Protein AF-A0A2P2MFF7-F1 (afdb_monomer_lite)

Secondary structure (DSSP, 8-state):
-HHHHHHHHHHHTTSHHHHHHHHHSGGGGGHHHHTT-S-HHHHHHHHHHHHHHTTSSHHHHHHHHHHTHHHHHHHIIIIIIT-S-HHHHHHHHHHHHHHHTSGGGHHHHHHHHH-HHHHHHHHHHTTSS-HHHHHHHHHHHHHHHHHHS--

Structure (mmCIF, N/CA/C/O backbone):
data_AF-A0A2P2MFF7-F1
#
_entry.id   AF-A0A2P2MFF7-F1
#
loop_
_atom_site.group_PDB
_atom_site.id
_atom_site.type_symbol
_atom_site.label_atom_id
_atom_site.label_alt_id
_atom_site.label_comp_id
_atom_site.label_asym_id
_atom_site.label_entity_id
_atom_site.label_seq_id
_atom_site.pdbx_PDB_ins_code
_atom_site.Cartn_x
_atom_site.Cartn_y
_atom_site.Cartn_z
_atom_site.occupancy
_atom_site.B_iso_or_equiv
_atom_site.auth_seq_id
_atom_site.auth_comp_id
_atom_site.auth_asym_id
_atom_site.auth_atom_id
_atom_site.pdbx_PDB_model_num
ATOM 1 N N . MET A 1 1 ? 22.080 -5.038 8.304 1.00 69.25 1 MET A N 1
ATOM 2 C CA . MET A 1 1 ? 22.095 -5.428 6.872 1.00 69.25 1 MET A CA 1
ATOM 3 C C . MET A 1 1 ? 20.790 -5.120 6.146 1.00 69.25 1 MET A C 1
ATOM 5 O O . MET A 1 1 ? 20.869 -4.480 5.110 1.00 69.25 1 MET A O 1
ATOM 9 N N . ALA A 1 2 ? 19.612 -5.484 6.676 1.00 80.06 2 ALA A N 1
ATOM 10 C CA . ALA A 1 2 ? 18.317 -5.210 6.025 1.00 80.06 2 ALA A CA 1
ATOM 11 C C . ALA A 1 2 ? 18.134 -3.745 5.573 1.00 80.06 2 ALA A C 1
ATOM 13 O O . ALA A 1 2 ? 17.811 -3.510 4.416 1.00 80.06 2 ALA A O 1
ATOM 14 N N . LEU A 1 3 ? 18.453 -2.770 6.434 1.00 85.25 3 LEU A N 1
ATOM 15 C CA . LEU A 1 3 ? 18.349 -1.337 6.111 1.00 85.25 3 LEU A CA 1
ATOM 16 C C . LEU A 1 3 ? 19.264 -0.900 4.951 1.00 85.25 3 LEU A C 1
ATOM 18 O O . LEU A 1 3 ? 18.892 -0.047 4.151 1.00 85.25 3 LEU A O 1
ATOM 22 N N . HIS A 1 4 ? 20.448 -1.509 4.814 1.00 88.25 4 HIS A N 1
ATOM 23 C CA . HIS A 1 4 ? 21.341 -1.229 3.685 1.00 88.25 4 HIS A CA 1
ATOM 24 C C . HIS A 1 4 ? 20.765 -1.774 2.376 1.00 88.25 4 HIS A C 1
ATOM 26 O O . HIS A 1 4 ? 20.825 -1.096 1.354 1.00 88.25 4 HIS A O 1
ATOM 32 N N . TYR A 1 5 ? 20.167 -2.970 2.407 1.00 89.50 5 TYR A N 1
ATOM 33 C CA . TYR A 1 5 ? 19.483 -3.537 1.243 1.00 89.50 5 TYR A CA 1
ATOM 34 C C . TYR A 1 5 ? 18.232 -2.751 0.863 1.00 89.50 5 TYR A C 1
ATOM 36 O O . TYR A 1 5 ? 17.999 -2.547 -0.323 1.00 89.50 5 TYR A O 1
ATOM 44 N N . GLY A 1 6 ? 17.476 -2.249 1.840 1.00 90.31 6 GLY A N 1
ATOM 45 C CA . GLY A 1 6 ? 16.349 -1.355 1.592 1.00 90.31 6 GLY A CA 1
ATOM 46 C C . GLY A 1 6 ? 16.771 -0.058 0.905 1.00 90.31 6 GLY A C 1
ATOM 47 O O . GLY A 1 6 ? 16.185 0.320 -0.107 1.00 90.31 6 GLY A O 1
ATOM 48 N N . ALA A 1 7 ? 17.841 0.582 1.386 1.00 91.50 7 ALA A N 1
ATOM 49 C CA . ALA A 1 7 ? 18.396 1.776 0.751 1.00 91.50 7 ALA A CA 1
ATOM 50 C C . ALA A 1 7 ? 18.886 1.503 -0.683 1.00 91.50 7 ALA A C 1
ATOM 52 O O . ALA A 1 7 ? 18.534 2.244 -1.597 1.00 91.50 7 ALA A O 1
ATOM 53 N N . MET A 1 8 ? 19.636 0.416 -0.899 1.00 94.25 8 MET A N 1
ATOM 54 C CA . MET A 1 8 ? 20.087 0.018 -2.238 1.00 94.25 8 MET A CA 1
ATOM 55 C C . MET A 1 8 ? 18.907 -0.268 -3.173 1.00 94.25 8 MET A C 1
ATOM 57 O O . MET A 1 8 ? 18.884 0.220 -4.300 1.00 94.25 8 MET A O 1
ATOM 61 N N . LEU A 1 9 ? 17.896 -1.001 -2.700 1.00 93.44 9 LEU A N 1
ATOM 62 C CA . LEU A 1 9 ? 16.700 -1.296 -3.482 1.00 93.44 9 LEU A CA 1
ATOM 63 C C . LEU A 1 9 ? 15.952 -0.013 -3.858 1.00 93.44 9 LEU A C 1
ATOM 65 O O . LEU A 1 9 ? 15.559 0.123 -5.014 1.00 93.44 9 LEU A O 1
ATOM 69 N N . ARG A 1 10 ? 15.801 0.938 -2.926 1.00 95.19 10 ARG A N 1
ATOM 70 C CA . ARG A 1 10 ? 15.180 2.243 -3.203 1.00 95.19 10 ARG A CA 1
ATOM 71 C C . ARG A 1 10 ? 15.922 3.035 -4.275 1.00 95.19 10 ARG A C 1
ATOM 73 O O . ARG A 1 10 ? 15.274 3.650 -5.115 1.00 95.19 10 ARG A O 1
ATOM 80 N N . GLU A 1 11 ? 17.252 2.967 -4.320 1.00 94.94 11 GLU A N 1
ATOM 81 C CA . GLU A 1 11 ? 18.017 3.549 -5.430 1.00 94.94 11 GLU A CA 1
ATOM 82 C C . GLU A 1 11 ? 17.766 2.810 -6.751 1.00 94.94 11 GLU A C 1
ATOM 84 O O . GLU A 1 11 ? 17.533 3.446 -7.778 1.00 94.94 11 GLU A O 1
ATOM 89 N N . CYS A 1 12 ? 17.716 1.475 -6.744 1.00 95.25 12 CYS A N 1
ATOM 90 C CA . CYS A 1 12 ? 17.474 0.698 -7.959 1.00 95.25 12 CYS A CA 1
ATOM 91 C C . CYS A 1 12 ? 16.071 0.927 -8.551 1.00 95.25 12 CYS A C 1
ATOM 93 O O . CYS A 1 12 ? 15.940 1.103 -9.763 1.00 95.25 12 CYS A O 1
ATOM 95 N N . ILE A 1 13 ? 15.020 0.981 -7.724 1.00 95.94 13 ILE A N 1
ATOM 96 C CA . ILE A 1 13 ? 13.632 1.195 -8.185 1.00 95.94 13 ILE A CA 1
ATOM 97 C C . ILE A 1 13 ? 13.393 2.617 -8.715 1.00 95.94 13 ILE A C 1
ATOM 99 O O . ILE A 1 13 ? 12.329 2.898 -9.270 1.00 95.94 13 ILE A O 1
ATOM 103 N N . ARG A 1 14 ? 14.375 3.527 -8.615 1.00 95.31 14 ARG A N 1
ATOM 104 C CA . ARG A 1 14 ? 14.339 4.796 -9.359 1.00 95.31 14 ARG A CA 1
ATOM 105 C C . ARG A 1 14 ? 14.303 4.562 -10.865 1.00 95.31 14 ARG A C 1
ATOM 107 O O . ARG A 1 14 ? 13.718 5.369 -11.581 1.00 95.31 14 ARG A O 1
ATOM 114 N N . HIS A 1 15 ? 14.847 3.441 -11.333 1.00 97.00 15 HIS A N 1
ATOM 115 C CA . HIS A 1 15 ? 14.742 3.003 -12.717 1.00 97.00 15 HIS A CA 1
ATOM 116 C C . HIS A 1 15 ? 13.443 2.221 -12.935 1.00 97.00 15 HIS A C 1
ATOM 118 O O . HIS A 1 15 ? 13.178 1.222 -12.264 1.00 97.00 15 HIS A O 1
ATOM 124 N N . GLN A 1 16 ? 12.640 2.658 -13.908 1.00 95.50 16 GLN A N 1
ATOM 125 C CA . GLN A 1 16 ? 11.327 2.071 -14.190 1.00 95.50 16 GLN A CA 1
ATOM 126 C C . GLN A 1 16 ? 11.401 0.571 -14.516 1.00 95.50 16 GLN A C 1
ATOM 128 O O . GLN A 1 16 ? 10.532 -0.183 -14.089 1.00 95.50 16 GLN A O 1
ATOM 133 N N . SER A 1 17 ? 12.441 0.123 -15.226 1.00 96.50 17 SER A N 1
ATOM 134 C CA . SER A 1 17 ? 12.646 -1.292 -15.565 1.00 96.50 17 SER A CA 1
ATOM 135 C C . SER A 1 17 ? 12.781 -2.175 -14.323 1.00 96.50 17 SER A C 1
ATOM 137 O O . SER A 1 17 ? 12.154 -3.230 -14.244 1.00 96.50 17 SER A O 1
ATOM 139 N N . VAL A 1 18 ? 13.540 -1.720 -13.323 1.00 96.25 18 VAL A N 1
ATOM 140 C CA . VAL A 1 18 ? 13.719 -2.447 -12.061 1.00 96.25 18 VAL A CA 1
ATOM 141 C C . VAL A 1 18 ? 12.442 -2.407 -11.231 1.00 96.25 18 VAL A C 1
ATOM 143 O O . VAL A 1 18 ? 12.015 -3.438 -10.719 1.00 96.25 18 VAL A O 1
ATOM 146 N N . ALA A 1 19 ? 11.793 -1.243 -11.127 1.00 96.69 19 ALA A N 1
ATOM 147 C CA . ALA A 1 19 ? 10.522 -1.133 -10.415 1.00 96.69 19 ALA A CA 1
ATOM 148 C C . ALA A 1 19 ? 9.455 -2.065 -11.009 1.00 96.69 19 ALA A C 1
ATOM 150 O O . ALA A 1 19 ? 8.775 -2.764 -10.262 1.00 96.69 19 ALA A O 1
ATOM 151 N N . ARG A 1 20 ? 9.357 -2.130 -12.344 1.00 96.50 20 ARG A N 1
ATOM 152 C CA . ARG A 1 20 ? 8.457 -3.047 -13.054 1.00 96.50 20 ARG A CA 1
ATOM 153 C C . ARG A 1 20 ? 8.767 -4.504 -12.721 1.00 96.50 20 ARG A C 1
ATOM 155 O O . ARG A 1 20 ? 7.857 -5.233 -12.346 1.00 96.50 20 ARG A O 1
ATOM 162 N N . TYR A 1 21 ? 10.041 -4.893 -12.778 1.00 96.75 21 TYR A N 1
ATOM 163 C CA . TYR A 1 21 ? 10.472 -6.247 -12.426 1.00 96.75 21 TYR A CA 1
ATOM 164 C C . TYR A 1 21 ? 10.067 -6.629 -10.995 1.00 96.75 21 TYR A C 1
ATOM 166 O O . TYR A 1 21 ? 9.547 -7.716 -10.764 1.00 96.75 21 TYR A O 1
ATOM 174 N N . VAL A 1 22 ? 10.257 -5.723 -10.029 1.00 95.94 22 VAL A N 1
ATOM 175 C CA . VAL A 1 22 ? 9.876 -5.971 -8.630 1.00 95.94 22 VAL A CA 1
ATOM 176 C C . VAL A 1 22 ? 8.357 -6.078 -8.476 1.00 95.94 22 VAL A C 1
ATOM 178 O O . V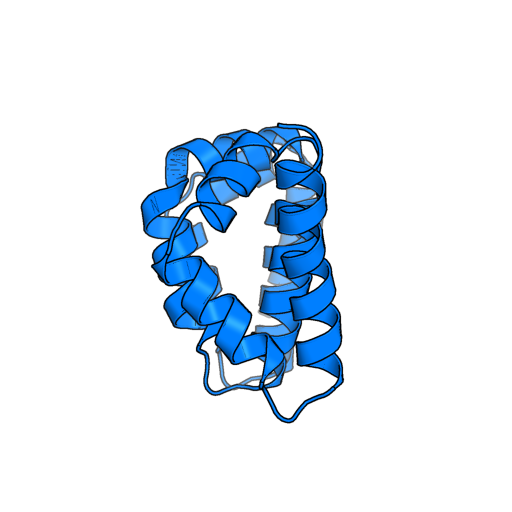AL A 1 22 ? 7.893 -7.013 -7.823 1.00 95.94 22 VAL A O 1
ATOM 181 N N . LEU A 1 23 ? 7.588 -5.170 -9.088 1.00 95.75 23 LEU A N 1
ATOM 182 C CA . LEU A 1 23 ? 6.119 -5.177 -9.041 1.00 95.75 23 LEU A CA 1
ATOM 183 C C . LEU A 1 23 ? 5.528 -6.464 -9.628 1.00 95.75 23 LEU A C 1
ATOM 185 O O . LEU A 1 23 ? 4.602 -7.029 -9.056 1.00 95.75 23 LEU A O 1
ATOM 189 N N . GLU A 1 24 ? 6.068 -6.942 -10.748 1.00 93.75 24 GLU A N 1
ATOM 190 C CA . GLU A 1 24 ? 5.594 -8.153 -11.429 1.00 93.75 24 GLU A CA 1
ATOM 191 C C . GLU A 1 24 ? 6.097 -9.454 -10.770 1.00 93.75 24 GLU A C 1
ATOM 193 O O . GLU A 1 24 ? 5.619 -10.537 -11.106 1.00 93.75 24 GLU A O 1
ATOM 198 N N . SER A 1 25 ? 7.028 -9.369 -9.813 1.00 94.75 25 SER A N 1
ATOM 199 C CA . SER A 1 25 ? 7.569 -10.534 -9.110 1.00 94.75 25 SER A CA 1
ATOM 200 C C . SER A 1 25 ? 6.653 -11.045 -7.992 1.00 94.75 25 SER A C 1
ATOM 202 O O . SER A 1 25 ? 5.950 -10.286 -7.321 1.00 94.75 25 SER A O 1
ATOM 204 N N . GLU A 1 26 ? 6.762 -12.336 -7.671 1.00 91.50 26 GLU A N 1
ATOM 205 C CA . GLU A 1 26 ? 6.088 -12.926 -6.503 1.00 91.50 26 GLU A CA 1
ATOM 206 C C . GLU A 1 26 ? 6.545 -12.306 -5.171 1.00 91.50 26 GLU A C 1
ATOM 208 O O . GLU A 1 26 ? 5.843 -12.379 -4.159 1.00 91.50 26 GLU A O 1
ATOM 213 N N . HIS A 1 27 ? 7.718 -11.663 -5.155 1.00 91.62 27 HIS A N 1
ATOM 214 C CA . HIS A 1 27 ? 8.258 -11.003 -3.970 1.00 91.62 27 HIS A CA 1
ATOM 215 C C . HIS A 1 27 ? 7.451 -9.772 -3.554 1.00 91.62 27 HIS A C 1
ATOM 217 O O . HIS A 1 27 ? 7.525 -9.389 -2.387 1.00 91.62 27 HIS A O 1
ATOM 223 N N . MET A 1 28 ? 6.630 -9.206 -4.446 1.00 94.44 28 MET A N 1
ATOM 224 C CA . MET A 1 28 ? 5.750 -8.086 -4.113 1.00 94.44 28 MET A CA 1
ATOM 225 C C . MET A 1 28 ? 4.808 -8.424 -2.944 1.00 94.44 28 MET A C 1
ATOM 227 O O . MET A 1 28 ? 4.592 -7.595 -2.062 1.00 94.44 28 MET A O 1
ATOM 231 N N . LYS A 1 29 ? 4.323 -9.672 -2.857 1.00 95.19 29 LYS A N 1
ATOM 232 C CA . LYS A 1 29 ? 3.451 -10.123 -1.757 1.00 95.19 29 LYS A CA 1
ATOM 233 C C . LYS A 1 29 ? 4.149 -10.123 -0.396 1.00 95.19 29 LYS A C 1
ATOM 235 O O . LYS A 1 29 ? 3.504 -9.888 0.621 1.00 95.19 29 LYS A O 1
ATOM 240 N N . LYS A 1 30 ? 5.469 -10.330 -0.369 1.00 95.31 30 LYS A N 1
ATOM 241 C CA . LYS A 1 30 ? 6.241 -10.383 0.881 1.00 95.31 30 LYS A CA 1
ATOM 242 C C . LYS A 1 30 ? 6.291 -9.031 1.593 1.00 95.31 30 LYS A C 1
ATOM 244 O O . LYS A 1 30 ? 6.472 -9.002 2.806 1.00 95.31 30 LYS A O 1
ATOM 249 N N . PHE A 1 31 ? 6.081 -7.915 0.885 1.00 95.69 31 PHE A N 1
ATOM 250 C CA . PHE A 1 31 ? 6.023 -6.595 1.521 1.00 95.69 31 PHE A CA 1
ATOM 251 C C . PHE A 1 31 ? 4.913 -6.496 2.570 1.00 95.69 31 PHE A C 1
ATOM 253 O O . PHE A 1 31 ? 5.131 -5.868 3.603 1.00 95.69 31 PHE A O 1
ATOM 260 N N . PHE A 1 32 ? 3.765 -7.150 2.362 1.00 96.00 32 PHE A N 1
ATOM 261 C CA . PHE A 1 32 ? 2.681 -7.152 3.349 1.00 96.00 32 PHE A CA 1
ATOM 262 C C . PHE A 1 32 ? 3.091 -7.793 4.679 1.00 96.00 32 PHE A C 1
ATOM 264 O O . PHE A 1 32 ? 2.603 -7.385 5.734 1.00 96.00 32 PHE A O 1
ATOM 271 N N . ASP A 1 33 ? 4.010 -8.756 4.628 1.00 94.56 33 ASP A N 1
ATOM 272 C CA . ASP A 1 33 ? 4.544 -9.422 5.811 1.00 94.56 33 ASP A CA 1
ATOM 273 C C . ASP A 1 33 ? 5.699 -8.596 6.405 1.00 94.56 33 ASP A C 1
ATOM 275 O O . ASP A 1 33 ? 5.750 -8.372 7.614 1.00 94.56 33 ASP A O 1
ATOM 279 N N . TYR A 1 34 ? 6.586 -8.049 5.562 1.00 94.38 34 TYR A N 1
ATOM 280 C CA . TYR A 1 34 ? 7.725 -7.230 5.997 1.00 94.38 34 TYR A CA 1
ATOM 281 C C . TYR A 1 34 ? 7.311 -5.953 6.736 1.00 94.38 34 TYR A C 1
ATOM 283 O O . TYR A 1 34 ? 7.937 -5.590 7.730 1.00 94.38 34 TYR A O 1
ATOM 291 N N . ILE A 1 35 ? 6.235 -5.298 6.293 1.00 94.75 35 ILE A N 1
ATOM 292 C CA . ILE A 1 35 ? 5.685 -4.084 6.923 1.00 94.75 35 ILE A CA 1
ATOM 293 C C . ILE A 1 35 ? 5.134 -4.365 8.331 1.00 94.75 35 ILE A C 1
ATOM 295 O O . ILE A 1 35 ? 4.955 -3.446 9.127 1.00 94.75 35 ILE A O 1
ATOM 299 N N . GLN A 1 36 ? 4.863 -5.628 8.657 1.00 91.19 36 GLN A N 1
ATOM 300 C CA . GLN A 1 36 ? 4.274 -6.034 9.933 1.00 91.19 36 GLN A CA 1
ATOM 301 C C . GLN A 1 36 ? 5.268 -6.741 10.859 1.00 91.19 36 GLN A C 1
ATOM 303 O O . GLN A 1 36 ? 4.880 -7.235 11.918 1.00 91.19 36 GLN A O 1
ATOM 308 N N . ILE A 1 37 ? 6.554 -6.769 10.496 1.00 92.94 37 ILE A N 1
ATOM 309 C CA . ILE A 1 37 ? 7.608 -7.312 11.354 1.00 92.94 37 ILE A CA 1
ATOM 310 C C . ILE A 1 37 ? 7.668 -6.509 12.672 1.00 92.94 37 ILE A C 1
ATOM 312 O O . ILE A 1 37 ? 7.586 -5.281 12.642 1.00 92.94 37 ILE A O 1
ATOM 316 N N . PRO A 1 38 ? 7.862 -7.160 13.840 1.00 89.75 38 PRO A N 1
ATOM 317 C CA . PRO A 1 38 ? 7.903 -6.468 15.136 1.00 89.75 38 PRO A CA 1
ATOM 318 C C . PRO A 1 38 ? 9.013 -5.415 15.267 1.00 89.75 38 PRO A C 1
ATOM 320 O O . PRO A 1 38 ? 8.904 -4.482 16.059 1.00 89.75 38 PRO A O 1
ATOM 323 N N . ASN A 1 39 ? 10.099 -5.568 14.506 1.00 93.00 39 ASN A N 1
ATOM 324 C CA . ASN A 1 39 ? 11.180 -4.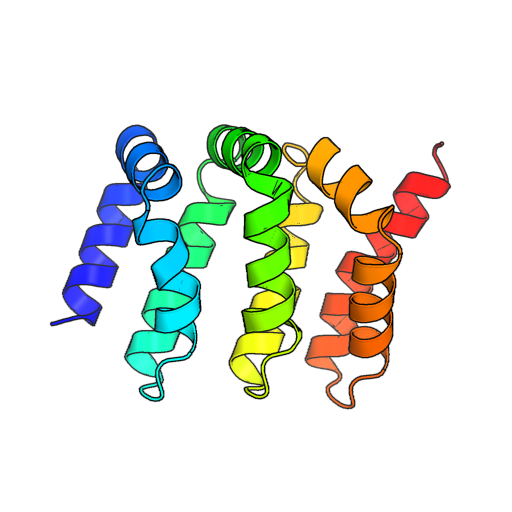595 14.448 1.00 93.00 39 ASN A CA 1
ATOM 325 C C . ASN A 1 39 ? 10.736 -3.352 13.661 1.00 93.00 39 ASN A C 1
ATOM 327 O O . ASN A 1 39 ? 10.596 -3.398 12.437 1.00 93.00 39 ASN A O 1
ATOM 331 N N . PHE A 1 40 ? 10.562 -2.245 14.384 1.00 90.38 40 PHE A N 1
ATOM 332 C CA . PHE A 1 40 ? 10.071 -0.984 13.838 1.00 90.38 40 PHE A CA 1
ATOM 333 C C . PHE A 1 40 ? 10.931 -0.440 12.692 1.00 90.38 40 PHE A C 1
ATOM 335 O O . PHE A 1 40 ? 10.374 -0.057 11.668 1.00 90.38 40 PHE A O 1
ATOM 342 N N . ASP A 1 41 ? 12.259 -0.435 12.827 1.00 92.38 41 ASP A N 1
ATOM 343 C CA . ASP A 1 41 ? 13.146 0.144 11.811 1.00 92.38 41 ASP A CA 1
ATOM 344 C C . ASP A 1 41 ? 13.043 -0.620 10.488 1.00 92.38 41 ASP A C 1
ATOM 346 O O . ASP A 1 41 ? 12.946 -0.022 9.417 1.00 92.38 41 ASP A O 1
ATOM 350 N N . ILE A 1 42 ? 13.001 -1.955 10.559 1.00 93.50 42 ILE A N 1
ATOM 351 C CA . ILE A 1 42 ? 12.860 -2.818 9.379 1.00 93.50 42 ILE A CA 1
ATOM 352 C C . ILE A 1 42 ? 11.471 -2.655 8.752 1.00 93.50 42 ILE A C 1
ATOM 354 O O . ILE A 1 42 ? 11.362 -2.511 7.535 1.00 93.50 42 ILE A O 1
ATOM 358 N N . ALA A 1 43 ? 10.414 -2.651 9.566 1.00 93.44 43 ALA A N 1
ATOM 359 C CA . ALA A 1 43 ? 9.045 -2.480 9.092 1.00 93.44 43 ALA A CA 1
ATOM 360 C C . ALA A 1 43 ? 8.828 -1.107 8.434 1.00 93.44 43 ALA A C 1
ATOM 362 O O . ALA A 1 43 ? 8.218 -1.018 7.366 1.00 93.44 43 ALA A O 1
ATOM 363 N N . ALA A 1 44 ? 9.364 -0.040 9.033 1.00 93.06 44 ALA A N 1
ATOM 364 C CA . ALA A 1 44 ? 9.294 1.315 8.498 1.00 93.06 44 ALA A CA 1
ATOM 365 C C . ALA A 1 44 ? 10.071 1.449 7.178 1.00 93.06 44 ALA A C 1
ATOM 367 O O . ALA A 1 44 ? 9.573 2.063 6.234 1.00 93.06 44 ALA A O 1
ATOM 368 N N . ASP A 1 45 ? 11.252 0.835 7.081 1.00 95.12 45 ASP A N 1
ATOM 369 C CA . ASP A 1 45 ? 12.057 0.810 5.858 1.00 95.12 45 ASP A CA 1
ATOM 370 C C . ASP A 1 45 ? 11.373 0.023 4.721 1.00 95.12 45 ASP A C 1
ATOM 372 O O . ASP A 1 45 ? 11.308 0.483 3.572 1.00 95.12 45 ASP A O 1
ATOM 376 N N . ALA A 1 46 ? 10.764 -1.121 5.049 1.00 95.94 46 ALA A N 1
ATOM 377 C CA . ALA A 1 46 ? 9.949 -1.893 4.116 1.00 95.94 46 ALA A CA 1
ATOM 378 C C . ALA A 1 46 ? 8.724 -1.095 3.644 1.00 95.94 46 ALA A C 1
ATOM 380 O O . ALA A 1 46 ? 8.446 -1.054 2.445 1.00 95.94 46 ALA A O 1
ATOM 381 N N . ALA A 1 47 ? 8.032 -0.405 4.557 1.00 95.50 47 ALA A N 1
ATOM 382 C CA . ALA A 1 47 ? 6.884 0.439 4.233 1.00 95.50 47 ALA A CA 1
ATOM 383 C C . ALA A 1 47 ? 7.269 1.625 3.338 1.00 95.50 47 ALA A C 1
ATOM 385 O O . ALA A 1 47 ? 6.536 1.948 2.402 1.00 95.50 47 ALA A O 1
ATOM 386 N N . ALA A 1 48 ? 8.426 2.248 3.578 1.00 95.94 48 ALA A N 1
ATOM 387 C CA . ALA A 1 48 ? 8.945 3.323 2.735 1.00 95.94 48 ALA A CA 1
ATOM 388 C C . ALA A 1 48 ? 9.232 2.829 1.309 1.00 95.94 48 ALA A C 1
ATOM 390 O O . ALA A 1 48 ? 8.818 3.460 0.337 1.00 95.94 48 ALA A O 1
ATOM 391 N N . THR A 1 49 ? 9.869 1.664 1.185 1.00 96.62 49 THR A N 1
ATOM 392 C CA . THR A 1 49 ? 10.160 1.035 -0.112 1.00 96.62 49 THR A CA 1
ATOM 393 C C . THR A 1 49 ? 8.880 0.637 -0.849 1.00 96.62 49 THR A C 1
ATOM 395 O O . THR A 1 49 ? 8.738 0.904 -2.041 1.00 96.62 49 THR A O 1
ATOM 398 N N . PHE A 1 50 ? 7.914 0.054 -0.135 1.00 97.25 50 PHE A N 1
ATOM 399 C CA . PHE A 1 50 ? 6.607 -0.312 -0.679 1.00 97.25 50 PHE A CA 1
ATOM 400 C C . PHE A 1 50 ? 5.834 0.912 -1.180 1.00 97.25 50 PHE A C 1
ATOM 402 O O . PHE A 1 50 ? 5.301 0.905 -2.289 1.00 97.25 50 PHE A O 1
ATOM 409 N N . LYS A 1 51 ? 5.829 1.997 -0.395 1.00 96.69 51 LYS A N 1
ATOM 410 C CA . LYS A 1 51 ? 5.245 3.276 -0.802 1.00 96.69 51 LYS A CA 1
ATOM 411 C C . LYS A 1 51 ? 5.891 3.796 -2.083 1.00 96.69 51 LYS A C 1
ATOM 413 O O . LYS A 1 51 ? 5.183 4.199 -3.001 1.00 96.69 51 LYS A O 1
ATOM 418 N N . GLU A 1 52 ? 7.217 3.809 -2.147 1.00 96.56 52 GLU A N 1
ATOM 419 C CA . GLU A 1 52 ? 7.948 4.325 -3.302 1.00 96.56 52 GLU A CA 1
ATOM 420 C C . GLU A 1 52 ? 7.664 3.515 -4.576 1.00 96.56 52 GLU A C 1
ATOM 422 O O . GLU A 1 52 ? 7.364 4.101 -5.619 1.00 96.56 52 GLU A O 1
ATOM 427 N N . LEU A 1 53 ? 7.646 2.181 -4.474 1.00 96.81 53 LEU A N 1
ATOM 428 C CA . LEU A 1 53 ? 7.254 1.283 -5.566 1.00 96.81 53 LEU A CA 1
ATOM 429 C C . LEU A 1 53 ? 5.860 1.607 -6.115 1.00 96.81 53 LEU A C 1
ATOM 431 O O . LEU A 1 53 ? 5.666 1.608 -7.328 1.00 96.81 53 LEU A O 1
ATOM 435 N N . LEU A 1 54 ? 4.909 1.915 -5.230 1.00 97.06 54 LEU A N 1
ATOM 436 C CA . LEU A 1 54 ?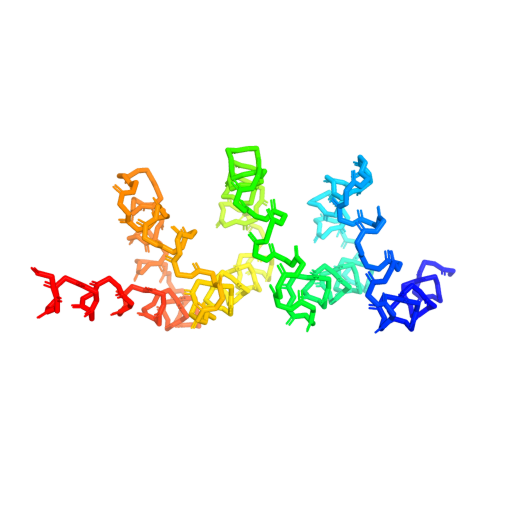 3.507 2.169 -5.572 1.00 97.06 54 LEU A CA 1
ATOM 437 C C . LEU A 1 54 ? 3.191 3.626 -5.935 1.00 97.06 54 LEU A C 1
ATOM 439 O O . LEU A 1 54 ? 2.043 3.936 -6.236 1.00 97.06 54 LEU A O 1
ATOM 443 N N . THR A 1 55 ? 4.161 4.541 -5.905 1.00 95.81 55 THR A N 1
ATOM 444 C CA . THR A 1 55 ? 3.879 5.971 -6.150 1.00 95.81 55 THR A CA 1
ATOM 445 C C . THR A 1 55 ? 4.839 6.646 -7.125 1.00 95.81 55 THR A C 1
ATOM 447 O O . THR A 1 55 ? 4.482 7.670 -7.708 1.00 95.81 55 THR A O 1
ATOM 450 N N . ARG A 1 56 ? 6.030 6.084 -7.368 1.00 95.44 56 ARG A N 1
ATOM 451 C CA . ARG A 1 56 ? 7.046 6.707 -8.230 1.00 95.44 56 ARG A CA 1
ATOM 452 C C . ARG A 1 56 ? 6.694 6.632 -9.721 1.00 95.44 56 ARG A C 1
ATOM 454 O O . ARG A 1 56 ? 6.586 7.662 -10.383 1.00 95.44 56 ARG A O 1
ATOM 461 N N . HIS A 1 57 ? 6.505 5.426 -10.257 1.00 97.31 57 HIS A N 1
ATOM 462 C CA . HIS A 1 57 ? 6.308 5.192 -11.698 1.00 97.31 57 HIS A CA 1
ATOM 463 C C . HIS A 1 57 ? 4.828 5.021 -12.039 1.00 97.31 57 HIS A C 1
ATOM 465 O O . HIS A 1 57 ? 4.360 3.915 -12.300 1.00 97.31 57 HIS A O 1
ATOM 471 N N . LYS A 1 58 ? 4.087 6.133 -12.028 1.00 95.38 58 LYS A N 1
ATOM 472 C CA . LYS A 1 58 ? 2.612 6.173 -12.067 1.00 95.38 58 LYS A CA 1
ATOM 473 C C . LYS A 1 58 ? 1.963 5.267 -13.116 1.00 95.38 58 LYS A C 1
ATOM 475 O O . LYS A 1 58 ? 1.087 4.484 -12.776 1.00 95.38 58 LYS A O 1
ATOM 480 N N . ALA A 1 59 ? 2.420 5.322 -14.369 1.00 94.94 59 ALA A N 1
ATOM 481 C CA . ALA A 1 59 ? 1.862 4.500 -15.446 1.00 94.94 59 ALA A CA 1
ATOM 482 C C . ALA A 1 59 ? 2.092 2.993 -15.224 1.00 94.94 59 ALA A C 1
ATOM 484 O O . ALA A 1 59 ? 1.194 2.188 -15.449 1.00 94.94 59 ALA A O 1
ATOM 485 N N . THR A 1 60 ? 3.276 2.614 -14.729 1.00 96.56 60 THR A N 1
ATOM 486 C CA . THR A 1 60 ? 3.610 1.208 -14.429 1.00 96.56 60 THR A CA 1
ATOM 487 C C . THR A 1 60 ? 2.799 0.694 -13.244 1.00 96.56 60 THR A C 1
ATOM 489 O O . THR A 1 60 ? 2.300 -0.427 -13.270 1.00 96.56 60 THR A O 1
ATOM 492 N N . VAL A 1 61 ? 2.618 1.529 -12.218 1.00 97.00 61 VAL A N 1
ATOM 493 C CA . VAL A 1 61 ? 1.782 1.191 -11.062 1.00 97.00 61 VAL A CA 1
ATOM 494 C C . VAL A 1 61 ? 0.317 1.049 -11.470 1.00 97.00 61 VAL A C 1
ATOM 496 O O . VAL A 1 61 ? -0.325 0.089 -11.056 1.00 97.00 61 VAL A O 1
ATOM 499 N N . ALA A 1 62 ? -0.207 1.952 -12.300 1.00 96.56 62 ALA A N 1
ATOM 500 C CA . ALA A 1 62 ? -1.585 1.887 -12.779 1.00 96.56 62 ALA A CA 1
ATOM 501 C C . ALA A 1 62 ? -1.865 0.594 -13.560 1.00 96.56 62 ALA A C 1
ATOM 503 O O . ALA A 1 62 ? -2.880 -0.066 -13.320 1.00 96.56 62 ALA A O 1
ATOM 504 N N . GLU A 1 63 ? -0.944 0.198 -14.447 1.00 96.69 63 GLU A N 1
ATOM 505 C CA . GLU A 1 63 ? -0.997 -1.078 -15.173 1.00 96.69 63 GLU A CA 1
ATOM 506 C C . GLU A 1 63 ? -0.988 -2.263 -14.194 1.00 96.69 63 GLU A C 1
ATOM 508 O O . GLU A 1 63 ? -1.868 -3.128 -14.244 1.00 96.69 63 GLU A O 1
ATOM 513 N N . PHE A 1 64 ? -0.041 -2.263 -13.250 1.00 97.50 64 PHE A N 1
ATOM 514 C CA . PHE A 1 64 ? 0.089 -3.302 -12.232 1.00 97.50 64 PHE A CA 1
ATOM 515 C C . PHE A 1 64 ? -1.184 -3.445 -11.388 1.00 97.50 64 PH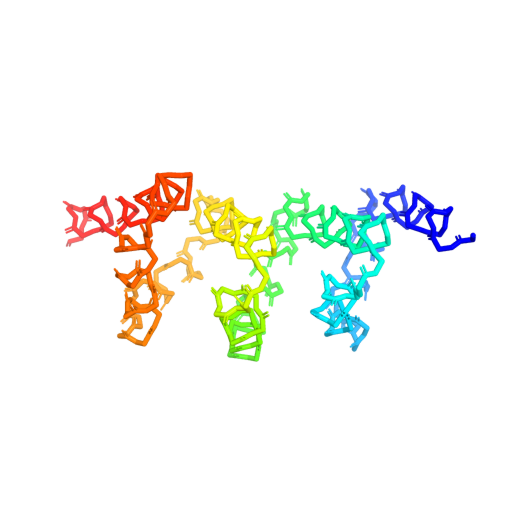E A C 1
ATOM 517 O O . PHE A 1 64 ? -1.723 -4.547 -11.300 1.00 97.50 64 PHE A O 1
ATOM 524 N N . LEU A 1 65 ? -1.688 -2.355 -10.801 1.00 97.31 65 LEU A N 1
ATOM 525 C CA . LEU A 1 65 ? -2.868 -2.360 -9.931 1.00 97.31 65 LEU A CA 1
ATOM 526 C C . LEU A 1 65 ? -4.135 -2.769 -10.682 1.00 97.31 65 LEU A C 1
ATOM 528 O O . LEU A 1 65 ? -4.976 -3.465 -10.121 1.00 97.31 65 LEU A O 1
ATOM 532 N N . SER A 1 66 ? -4.269 -2.373 -11.949 1.00 95.44 66 SER A N 1
ATOM 533 C CA . SER A 1 66 ? -5.421 -2.755 -12.773 1.00 95.44 66 SER A CA 1
ATOM 534 C C . SER A 1 66 ? -5.419 -4.254 -13.075 1.00 95.44 66 SER A C 1
ATOM 536 O O . SER A 1 66 ? -6.453 -4.907 -12.937 1.00 95.44 66 SER A O 1
ATOM 538 N N . LYS A 1 67 ? -4.254 -4.815 -13.429 1.00 96.81 67 LYS A N 1
ATOM 539 C CA . LYS A 1 67 ? -4.082 -6.246 -13.731 1.00 96.81 67 LYS A CA 1
ATOM 540 C C . LYS A 1 67 ? -4.205 -7.137 -12.492 1.00 96.81 67 LYS A C 1
ATOM 542 O O . LYS A 1 67 ? -4.672 -8.265 -12.590 1.00 96.81 67 LYS A O 1
ATOM 547 N N . ASN A 1 68 ? -3.778 -6.637 -11.336 1.00 96.62 68 ASN A N 1
ATOM 548 C CA . ASN A 1 68 ? -3.629 -7.403 -10.095 1.00 96.62 68 ASN A CA 1
ATOM 549 C C . ASN A 1 68 ? -4.648 -7.026 -9.013 1.00 96.62 68 ASN A C 1
ATOM 551 O O . ASN A 1 68 ? -4.458 -7.339 -7.838 1.00 96.62 68 ASN A O 1
ATOM 555 N N . TYR A 1 69 ? -5.721 -6.343 -9.409 1.00 96.25 69 TYR A N 1
ATOM 556 C CA . TYR A 1 69 ? -6.655 -5.681 -8.505 1.00 96.25 69 TYR A CA 1
ATOM 557 C C . TYR A 1 69 ? -7.179 -6.595 -7.388 1.00 96.25 69 TYR A C 1
ATOM 559 O O . TYR A 1 69 ? -7.143 -6.214 -6.219 1.00 96.25 69 TYR A O 1
ATOM 567 N N . GLU A 1 70 ? -7.662 -7.793 -7.739 1.00 95.56 70 GLU A N 1
ATOM 568 C CA . GLU A 1 70 ? -8.336 -8.687 -6.790 1.00 95.56 70 GLU A CA 1
ATOM 569 C C . GLU A 1 70 ? -7.427 -9.101 -5.637 1.00 95.56 70 GLU A C 1
ATOM 571 O O . GLU A 1 70 ? -7.754 -8.849 -4.479 1.00 95.56 70 GLU A O 1
ATOM 576 N N . TRP A 1 71 ? -6.274 -9.703 -5.939 1.00 95.88 71 TRP A N 1
ATOM 577 C CA . TRP A 1 71 ? -5.384 -10.186 -4.888 1.00 95.88 71 TRP A CA 1
ATOM 578 C C . TRP A 1 71 ? -4.701 -9.030 -4.154 1.00 95.88 71 TRP A C 1
ATOM 580 O O . TRP A 1 71 ? -4.532 -9.109 -2.939 1.00 95.88 71 TRP A O 1
ATOM 590 N N . PHE A 1 72 ? -4.333 -7.952 -4.861 1.00 97.31 72 PHE A N 1
ATOM 591 C CA . PHE A 1 72 ? -3.617 -6.836 -4.249 1.00 97.31 72 PHE A CA 1
ATOM 592 C C . PHE A 1 72 ? -4.484 -6.149 -3.202 1.00 97.31 72 PHE A C 1
ATOM 594 O O . PHE A 1 72 ? -4.044 -5.984 -2.069 1.00 97.31 72 PHE A O 1
ATOM 601 N N . PHE A 1 73 ? -5.720 -5.776 -3.550 1.00 97.06 73 PHE A N 1
ATOM 602 C CA . PHE A 1 73 ? -6.594 -5.089 -2.602 1.00 97.06 73 PHE A CA 1
ATOM 603 C C . PHE A 1 73 ? -7.180 -6.025 -1.545 1.00 97.06 73 PHE A C 1
ATOM 605 O O . PHE A 1 73 ? -7.441 -5.560 -0.439 1.00 97.06 73 PHE A O 1
ATOM 612 N N . ALA A 1 74 ? -7.320 -7.326 -1.820 1.00 96.25 74 ALA A N 1
ATOM 613 C CA . ALA A 1 74 ? -7.657 -8.298 -0.780 1.00 96.25 74 ALA A CA 1
ATOM 614 C C . ALA A 1 74 ? -6.581 -8.346 0.321 1.00 96.25 74 ALA A C 1
ATOM 616 O O . ALA A 1 74 ? -6.905 -8.193 1.503 1.00 96.25 74 ALA A O 1
ATOM 617 N N . ASP A 1 75 ? -5.305 -8.477 -0.058 1.00 96.62 75 ASP A N 1
ATOM 618 C CA . ASP A 1 75 ? -4.186 -8.466 0.893 1.00 96.62 75 ASP A CA 1
ATOM 619 C C . ASP A 1 75 ? -4.008 -7.083 1.534 1.00 96.62 75 ASP A C 1
ATOM 621 O O . ASP A 1 75 ? -3.828 -6.982 2.744 1.00 96.62 75 ASP A O 1
ATOM 625 N N . TYR A 1 76 ? -4.120 -5.999 0.763 1.00 97.19 76 TYR A N 1
ATOM 626 C CA . TYR A 1 76 ? -3.986 -4.633 1.276 1.00 97.19 76 TYR A CA 1
ATOM 627 C C . TYR A 1 76 ? -5.019 -4.317 2.362 1.00 97.19 76 TYR A C 1
ATOM 629 O O . TYR A 1 76 ? -4.683 -3.777 3.417 1.00 97.19 76 TYR A O 1
ATOM 637 N N . ASN A 1 77 ? -6.278 -4.677 2.120 1.00 95.81 77 ASN A N 1
ATOM 638 C CA . ASN A 1 77 ? -7.361 -4.437 3.060 1.00 95.81 77 ASN A CA 1
ATOM 639 C C . ASN A 1 77 ? -7.186 -5.278 4.331 1.00 95.81 77 ASN A C 1
ATOM 641 O O . ASN A 1 77 ? -7.099 -4.719 5.424 1.00 95.81 77 ASN A O 1
ATOM 645 N N . SER A 1 78 ? -7.072 -6.600 4.176 1.00 95.19 78 SER A N 1
ATOM 646 C CA . SER A 1 78 ? -7.038 -7.537 5.305 1.00 95.19 78 SER A CA 1
ATOM 647 C C . SER A 1 78 ? -5.754 -7.439 6.132 1.00 95.19 78 SER A C 1
ATOM 649 O O . SER A 1 78 ? -5.798 -7.516 7.358 1.00 95.19 78 SER A O 1
ATOM 651 N N . LYS A 1 79 ? -4.598 -7.243 5.484 1.00 95.56 79 LYS A N 1
ATOM 652 C CA . LYS A 1 79 ? -3.298 -7.233 6.165 1.00 95.56 79 LYS A CA 1
ATOM 653 C C . LYS A 1 79 ? -2.879 -5.848 6.643 1.00 95.56 79 LYS A C 1
ATOM 655 O O . LYS A 1 79 ? -2.173 -5.769 7.641 1.00 95.56 79 LYS A O 1
ATOM 660 N N . LEU A 1 80 ? -3.259 -4.763 5.956 1.00 95.31 80 LEU A N 1
ATOM 661 C CA . LEU A 1 80 ? -2.780 -3.414 6.298 1.00 95.31 80 LEU A CA 1
ATOM 662 C C . LEU A 1 80 ? -3.866 -2.513 6.888 1.00 95.31 80 LEU A C 1
ATOM 664 O O . LEU A 1 80 ? -3.653 -1.950 7.962 1.00 95.31 80 LEU A O 1
ATOM 668 N N . LEU A 1 81 ? -5.015 -2.363 6.219 1.00 93.88 81 LEU A N 1
ATOM 669 C CA . LEU A 1 81 ? -6.082 -1.465 6.693 1.00 93.88 81 LEU A CA 1
ATOM 670 C C . LEU A 1 81 ? -6.772 -1.992 7.953 1.00 93.88 81 LEU A C 1
ATOM 672 O O . LEU A 1 81 ? -7.111 -1.208 8.835 1.00 93.88 81 LEU A O 1
ATOM 676 N N . GLU A 1 82 ? -6.938 -3.308 8.054 1.00 92.44 82 GLU A N 1
ATOM 677 C CA . GLU A 1 82 ? -7.531 -3.986 9.212 1.00 92.44 82 GLU A CA 1
ATOM 678 C C . GLU A 1 82 ? -6.475 -4.476 10.223 1.00 92.44 82 GLU A C 1
ATOM 680 O O . GLU A 1 82 ? -6.806 -5.147 11.199 1.00 92.44 82 GLU A O 1
ATOM 685 N N . SER A 1 83 ? -5.198 -4.111 10.033 1.00 92.25 83 SER A N 1
ATOM 686 C CA . SER A 1 83 ? -4.106 -4.494 10.938 1.00 92.25 83 SER A CA 1
ATOM 687 C C . SER A 1 83 ? -4.365 -4.015 12.369 1.00 92.25 83 SER A C 1
ATOM 689 O O . SER A 1 83 ? -4.837 -2.902 12.601 1.00 92.25 83 SER A O 1
ATOM 691 N N . THR A 1 84 ? -3.981 -4.796 13.377 1.00 90.06 84 THR A N 1
ATOM 692 C CA . THR A 1 84 ? -4.061 -4.360 14.783 1.00 90.06 84 THR A CA 1
ATOM 693 C C . THR A 1 84 ? -3.041 -3.263 15.105 1.00 90.06 84 THR A C 1
ATOM 695 O O . THR A 1 84 ? -3.262 -2.463 16.018 1.00 90.06 84 THR A O 1
ATOM 698 N N . ASN A 1 85 ? -1.965 -3.156 14.316 1.00 90.44 85 ASN A N 1
ATOM 699 C CA . ASN A 1 85 ? -0.928 -2.147 14.485 1.00 90.44 85 ASN A CA 1
ATOM 700 C C . ASN A 1 85 ? -1.394 -0.774 13.972 1.00 90.44 85 ASN A C 1
ATOM 702 O O . ASN A 1 85 ? -1.575 -0.552 12.773 1.00 90.44 85 ASN A O 1
ATOM 706 N N . TYR A 1 86 ? -1.527 0.176 14.899 1.00 89.75 86 TYR A N 1
ATOM 707 C CA . TYR A 1 86 ? -1.928 1.554 14.615 1.00 89.75 86 TYR A CA 1
ATOM 708 C C . TYR A 1 86 ? -1.054 2.245 13.556 1.00 89.75 86 TYR A C 1
ATOM 710 O O . TYR A 1 86 ? -1.580 2.925 12.673 1.00 89.75 86 TYR A O 1
ATOM 718 N N . ILE A 1 87 ? 0.271 2.087 13.635 1.00 90.06 87 ILE A N 1
ATOM 719 C CA . ILE A 1 87 ? 1.207 2.746 12.715 1.00 90.06 87 ILE A CA 1
ATOM 720 C C . ILE A 1 87 ? 1.005 2.190 11.306 1.00 90.06 87 ILE A C 1
ATOM 722 O O . ILE A 1 87 ? 0.881 2.972 10.362 1.00 90.06 87 ILE A O 1
ATOM 726 N N . THR A 1 88 ? 0.899 0.865 11.182 1.00 93.00 88 THR A N 1
ATOM 727 C CA . THR A 1 88 ? 0.613 0.184 9.913 1.00 93.00 88 THR A CA 1
ATOM 728 C C . THR A 1 88 ? -0.688 0.684 9.305 1.00 93.00 88 THR A C 1
ATOM 730 O O . THR A 1 88 ? -0.671 1.161 8.169 1.00 93.00 88 THR A O 1
ATOM 733 N N . ARG A 1 89 ? -1.789 0.682 10.075 1.00 92.81 89 ARG A N 1
ATOM 734 C CA . ARG A 1 89 ? -3.085 1.192 9.598 1.00 92.81 89 ARG A CA 1
ATOM 735 C C . ARG A 1 89 ? -2.973 2.630 9.116 1.00 92.81 89 ARG A C 1
ATOM 737 O O . ARG A 1 89 ? -3.399 2.947 8.013 1.00 92.81 89 ARG A O 1
ATOM 744 N N . ARG A 1 90 ? -2.367 3.510 9.917 1.00 91.94 90 ARG A N 1
ATOM 745 C CA . ARG A 1 90 ? -2.223 4.931 9.579 1.00 91.94 90 ARG A CA 1
ATOM 746 C C . ARG A 1 90 ? -1.464 5.136 8.267 1.00 91.94 90 ARG A C 1
ATOM 748 O O . ARG A 1 90 ? -1.901 5.930 7.437 1.00 91.94 90 ARG A O 1
ATOM 755 N N . GLN A 1 91 ? -0.339 4.446 8.079 1.00 92.94 91 GLN A N 1
ATOM 756 C CA . GLN A 1 91 ? 0.444 4.560 6.845 1.00 92.94 91 GLN A CA 1
ATOM 757 C C . GLN A 1 91 ? -0.289 3.957 5.645 1.00 92.94 91 GLN A C 1
ATOM 759 O O . GLN A 1 91 ? -0.229 4.521 4.555 1.00 92.94 91 GLN A O 1
ATOM 764 N N . ALA A 1 92 ? -1.024 2.863 5.849 1.00 95.38 92 ALA A N 1
ATOM 765 C CA . ALA A 1 92 ? -1.829 2.237 4.811 1.00 95.38 92 ALA A CA 1
ATOM 766 C C . ALA A 1 92 ? -2.984 3.140 4.358 1.00 95.38 92 ALA A C 1
ATOM 768 O O . ALA A 1 92 ? -3.143 3.367 3.169 1.00 95.38 92 ALA A O 1
ATOM 769 N N . VAL A 1 93 ? -3.740 3.755 5.273 1.00 94.06 93 VAL A N 1
ATOM 770 C CA . VAL A 1 93 ? -4.821 4.683 4.887 1.00 94.06 93 VAL A CA 1
ATOM 771 C C . VAL A 1 93 ? -4.275 5.860 4.078 1.00 94.06 93 VAL A C 1
ATOM 773 O O . VAL A 1 93 ? -4.846 6.226 3.052 1.00 94.06 93 VAL A O 1
ATOM 776 N N . LYS A 1 94 ? -3.130 6.412 4.492 1.00 93.31 94 LYS A N 1
ATOM 777 C CA . LYS A 1 94 ? -2.469 7.488 3.752 1.00 93.31 94 LYS A CA 1
ATOM 778 C C . LYS A 1 94 ? -2.023 7.048 2.355 1.00 93.31 94 LYS A C 1
ATOM 780 O O . LYS A 1 94 ? -2.280 7.745 1.380 1.00 93.31 94 LYS A O 1
ATOM 785 N N . LEU A 1 95 ? -1.371 5.889 2.249 1.00 95.69 95 LEU A N 1
ATOM 786 C CA . LEU A 1 95 ? -0.922 5.345 0.967 1.00 95.69 95 LEU A CA 1
ATOM 787 C C . LEU A 1 95 ? -2.105 5.008 0.047 1.00 95.69 95 LEU A C 1
ATOM 789 O O . LEU A 1 95 ? -2.022 5.243 -1.154 1.00 95.69 95 LEU A O 1
ATOM 793 N N . LEU A 1 96 ? -3.213 4.508 0.593 1.00 95.31 96 LEU A N 1
ATOM 794 C CA . LEU A 1 96 ? -4.441 4.291 -0.164 1.00 95.31 96 LEU A CA 1
ATOM 795 C C . LEU A 1 96 ? -4.946 5.609 -0.759 1.00 95.31 96 LEU A C 1
ATOM 797 O O . LEU A 1 96 ? -5.283 5.651 -1.938 1.00 95.31 96 LEU A O 1
ATOM 801 N N . GLY A 1 97 ? -4.935 6.693 0.022 1.00 92.69 97 GLY A N 1
ATOM 802 C CA . GLY A 1 97 ? -5.207 8.040 -0.478 1.00 92.69 97 GLY A CA 1
ATOM 803 C C . GLY A 1 97 ? -4.287 8.432 -1.629 1.00 92.69 97 GLY A C 1
ATOM 804 O O . GLY A 1 97 ? -4.784 8.771 -2.700 1.00 92.69 97 GLY A O 1
ATOM 805 N N . ASP A 1 98 ? -2.970 8.313 -1.440 1.00 92.88 98 ASP A N 1
ATOM 806 C CA . ASP A 1 98 ? -1.965 8.630 -2.466 1.00 92.88 98 ASP A CA 1
ATOM 807 C C . ASP A 1 98 ? -2.207 7.839 -3.775 1.00 92.88 98 ASP A C 1
ATOM 809 O O . ASP A 1 98 ? -2.069 8.390 -4.868 1.00 92.88 98 ASP A O 1
ATOM 813 N N . ILE A 1 99 ? -2.608 6.564 -3.681 1.00 94.44 99 ILE A N 1
ATOM 814 C CA . ILE A 1 99 ? -2.888 5.698 -4.837 1.00 94.44 99 ILE A CA 1
ATOM 815 C C . ILE A 1 99 ? -4.195 6.092 -5.529 1.00 94.44 99 ILE A C 1
ATOM 817 O O . ILE A 1 99 ? -4.205 6.276 -6.746 1.00 94.44 99 ILE A O 1
ATOM 821 N N . LEU A 1 100 ? -5.301 6.195 -4.786 1.00 92.19 100 LEU A N 1
ATOM 822 C CA . LEU A 1 100 ? -6.633 6.401 -5.366 1.00 92.19 100 LEU A CA 1
ATOM 823 C C . LEU A 1 100 ? -6.833 7.830 -5.892 1.00 92.19 100 LEU A C 1
ATOM 825 O O . LEU A 1 100 ? -7.641 8.039 -6.793 1.00 92.19 100 LEU A O 1
ATOM 829 N N . LEU A 1 101 ? -6.110 8.813 -5.347 1.00 89.81 101 LEU A N 1
ATOM 830 C CA . LEU A 1 101 ? -6.162 10.207 -5.797 1.00 89.81 101 LEU A CA 1
ATOM 831 C C . LEU A 1 101 ? -5.305 10.481 -7.040 1.00 89.81 101 LEU A C 1
ATOM 833 O O . LEU A 1 101 ? -5.442 11.547 -7.648 1.00 89.81 101 LEU A O 1
ATOM 837 N N . ASP A 1 102 ? -4.420 9.559 -7.432 1.00 91.19 102 ASP A N 1
ATOM 838 C CA . ASP A 1 102 ? -3.619 9.744 -8.637 1.00 91.19 102 ASP A CA 1
ATOM 839 C C . ASP A 1 102 ? -4.473 9.585 -9.902 1.00 91.19 102 ASP A C 1
ATOM 841 O O . ASP A 1 102 ? -5.202 8.609 -10.081 1.00 91.19 102 ASP A O 1
ATOM 845 N N . ARG A 1 103 ? -4.340 10.539 -10.829 1.00 90.69 103 ARG A N 1
ATOM 846 C CA . ARG A 1 103 ? -5.115 10.567 -12.081 1.00 90.69 103 ARG A CA 1
ATOM 847 C C . ARG A 1 103 ? -4.879 9.337 -12.961 1.00 90.69 103 ARG A C 1
ATOM 849 O O . ARG A 1 103 ? -5.783 8.947 -13.693 1.00 90.69 103 ARG A O 1
ATOM 856 N N . SER A 1 104 ? -3.696 8.727 -12.882 1.00 93.69 104 SER A N 1
ATOM 857 C CA . SER A 1 104 ? -3.348 7.518 -13.643 1.00 93.69 104 SER A CA 1
ATOM 858 C C . SER A 1 104 ? -4.118 6.292 -13.142 1.00 93.69 104 SER A C 1
ATOM 860 O O . SER A 1 104 ? -4.321 5.347 -13.895 1.00 93.69 104 SER A O 1
ATOM 862 N N . ASN A 1 105 ? -4.584 6.326 -11.889 1.00 93.06 105 ASN A N 1
ATOM 863 C CA . ASN A 1 105 ? -5.304 5.242 -11.224 1.00 93.06 105 ASN A CA 1
ATOM 864 C C . ASN A 1 105 ? -6.828 5.448 -11.232 1.00 93.06 105 ASN A C 1
ATOM 866 O O . ASN A 1 105 ? -7.527 4.821 -10.440 1.00 93.06 105 ASN A O 1
ATOM 870 N N . SER A 1 106 ? -7.368 6.300 -12.111 1.00 89.56 106 SER A N 1
ATOM 871 C CA . SER A 1 106 ? -8.804 6.624 -12.151 1.00 89.56 106 SER A CA 1
ATOM 872 C C . SER A 1 106 ? -9.695 5.381 -12.261 1.00 89.56 106 SER A C 1
ATOM 874 O O . SER A 1 106 ? -10.657 5.248 -11.509 1.00 89.56 106 SER A O 1
ATOM 876 N N . PHE A 1 107 ? -9.326 4.425 -13.118 1.00 91.38 107 PHE A N 1
ATOM 877 C CA . PHE A 1 107 ? -10.034 3.151 -13.261 1.00 91.38 107 PHE A CA 1
ATOM 878 C C . PHE A 1 107 ? -10.040 2.334 -11.958 1.00 91.38 107 PHE A C 1
ATOM 880 O O . PHE A 1 107 ? -11.088 1.860 -11.512 1.00 91.38 107 PHE A O 1
ATOM 887 N N . VAL A 1 108 ? -8.873 2.205 -11.318 1.00 94.62 108 VAL A N 1
ATOM 888 C CA . VAL A 1 108 ? -8.711 1.494 -10.041 1.00 94.62 108 VAL A CA 1
ATOM 889 C C . VAL A 1 108 ? -9.519 2.179 -8.943 1.00 94.62 108 VAL A C 1
ATOM 891 O O . VAL A 1 108 ? -10.201 1.505 -8.176 1.00 94.62 108 VAL A O 1
ATOM 894 N N . MET A 1 109 ? -9.494 3.511 -8.900 1.00 92.56 109 MET A N 1
ATOM 895 C CA . MET A 1 109 ? -10.259 4.315 -7.957 1.00 92.56 109 MET A CA 1
ATOM 896 C C . MET A 1 109 ? -11.758 4.081 -8.102 1.00 92.56 109 MET A C 1
ATOM 898 O O . MET A 1 109 ? -12.400 3.716 -7.115 1.00 92.56 109 MET A O 1
ATOM 902 N N . THR A 1 110 ? -12.302 4.190 -9.317 1.00 90.62 110 THR A N 1
ATOM 903 C CA . THR A 1 110 ? -13.724 3.942 -9.575 1.00 90.62 110 THR A CA 1
ATOM 904 C C . THR A 1 110 ? -14.118 2.526 -9.161 1.00 90.62 110 THR A C 1
ATOM 906 O O . THR A 1 110 ? -15.130 2.345 -8.479 1.00 90.62 110 THR A O 1
ATOM 909 N N . ARG A 1 111 ? -13.300 1.516 -9.492 1.00 93.50 111 ARG A N 1
ATOM 910 C CA . ARG A 1 111 ? -13.538 0.124 -9.079 1.00 93.50 111 ARG A CA 1
ATOM 911 C C . ARG A 1 111 ? -13.504 -0.036 -7.552 1.00 93.50 111 ARG A C 1
ATOM 913 O O . ARG A 1 111 ? -14.359 -0.726 -6.997 1.00 93.50 111 ARG A O 1
ATOM 920 N N . TYR A 1 112 ? -12.576 0.638 -6.869 1.00 93.50 112 TYR A N 1
ATOM 921 C CA . TYR A 1 112 ? -12.411 0.554 -5.417 1.00 93.50 112 TYR A CA 1
ATOM 922 C C . TYR A 1 112 ? -13.580 1.162 -4.650 1.00 93.50 112 TYR A C 1
ATOM 924 O O . TYR A 1 112 ? -14.123 0.497 -3.767 1.00 93.50 112 TYR A O 1
ATOM 932 N N . VAL A 1 113 ? -14.015 2.374 -5.009 1.00 88.50 113 VAL A N 1
ATOM 933 C CA . VAL A 1 113 ? -15.115 3.073 -4.311 1.00 88.50 113 VAL A CA 1
ATOM 934 C C . VAL A 1 113 ? -16.502 2.505 -4.627 1.00 88.50 113 VAL A C 1
ATOM 936 O O . VAL A 1 113 ? -17.444 2.740 -3.864 1.00 88.50 113 VAL A O 1
ATOM 939 N N . SER A 1 114 ? -16.628 1.757 -5.728 1.00 89.38 114 SER A N 1
ATOM 940 C CA . SER A 1 114 ? -17.865 1.067 -6.119 1.00 89.38 114 SER A CA 1
ATOM 941 C C . SER A 1 114 ? -18.089 -0.239 -5.349 1.00 89.38 114 SER A C 1
ATOM 943 O O . SER A 1 114 ? -19.216 -0.728 -5.283 1.00 89.38 114 SER A O 1
ATOM 945 N N . SER A 1 115 ? -17.044 -0.807 -4.736 1.00 92.38 115 SER A N 1
ATOM 946 C CA . SER A 1 115 ? -17.162 -2.020 -3.922 1.00 92.38 115 SER A CA 1
ATOM 947 C C . SER A 1 115 ? -17.779 -1.720 -2.555 1.00 92.38 115 SER A C 1
ATOM 949 O O . SER A 1 115 ? -17.283 -0.889 -1.789 1.00 92.38 115 SER A O 1
ATOM 951 N N . ARG A 1 116 ? -18.848 -2.451 -2.217 1.00 90.62 116 ARG A N 1
ATOM 952 C CA . ARG A 1 116 ? -19.524 -2.351 -0.916 1.00 90.62 116 ARG A CA 1
ATOM 953 C C . ARG A 1 116 ? -18.596 -2.721 0.243 1.00 90.62 116 ARG A C 1
ATOM 955 O O . ARG A 1 116 ? -18.644 -2.073 1.286 1.00 90.62 116 ARG A O 1
ATOM 962 N N . ASP A 1 117 ? -17.757 -3.735 0.064 1.00 92.06 117 ASP A N 1
ATOM 963 C CA . ASP A 1 117 ? -16.892 -4.237 1.135 1.00 92.06 117 ASP A CA 1
ATOM 964 C C . ASP A 1 117 ? -15.759 -3.246 1.433 1.00 92.06 117 ASP A C 1
ATOM 966 O O . ASP A 1 117 ? -15.518 -2.909 2.592 1.00 92.06 117 ASP A O 1
ATOM 970 N N . ASN A 1 118 ? -15.163 -2.657 0.391 1.00 91.75 118 ASN A N 1
ATOM 971 C CA . ASN A 1 118 ? -14.183 -1.576 0.541 1.00 91.75 118 ASN A CA 1
ATOM 972 C C . ASN A 1 118 ? -14.796 -0.349 1.226 1.00 91.75 118 ASN A C 1
ATOM 974 O O . ASN A 1 118 ? -14.179 0.262 2.099 1.00 91.75 118 ASN A O 1
ATOM 978 N N . LEU A 1 119 ? -16.035 0.002 0.866 1.00 87.19 119 LEU A N 1
ATOM 979 C CA . LEU A 1 119 ? -16.739 1.115 1.494 1.00 87.19 119 LEU A CA 1
ATOM 980 C C . LEU A 1 119 ? -16.961 0.869 2.987 1.00 87.19 119 LEU A C 1
ATOM 982 O O . LEU A 1 119 ? -16.765 1.781 3.786 1.00 87.19 119 LEU A O 1
ATOM 986 N N . ARG A 1 120 ? -17.334 -0.356 3.373 1.00 91.19 120 ARG A N 1
ATOM 987 C CA . ARG A 1 120 ? -17.502 -0.724 4.783 1.00 91.19 120 ARG A CA 1
ATOM 988 C C . ARG A 1 120 ? -16.209 -0.499 5.570 1.00 91.19 120 ARG A C 1
ATOM 990 O O . ARG A 1 120 ? -16.268 0.067 6.659 1.00 91.19 120 ARG A O 1
ATOM 997 N N . ILE A 1 121 ? -15.063 -0.885 5.009 1.00 91.56 121 ILE A N 1
ATOM 998 C CA . ILE A 1 121 ? -13.747 -0.661 5.626 1.00 91.56 121 ILE A CA 1
ATOM 999 C C . ILE A 1 121 ? -13.491 0.841 5.802 1.00 91.56 121 ILE A C 1
ATOM 1001 O O . ILE A 1 121 ? -13.212 1.290 6.912 1.00 91.56 121 ILE A O 1
ATOM 1005 N N . LEU A 1 122 ? -13.667 1.641 4.745 1.00 88.75 122 LEU A N 1
ATOM 1006 C CA . LEU A 1 122 ? -13.486 3.097 4.810 1.00 88.75 122 LEU A CA 1
ATOM 1007 C C . LEU A 1 122 ? -14.420 3.760 5.836 1.00 88.75 122 LEU A C 1
ATOM 1009 O O . LEU A 1 122 ? -13.992 4.632 6.588 1.00 88.75 122 LEU A O 1
ATOM 1013 N N . MET A 1 123 ? -15.680 3.327 5.916 1.00 88.31 123 MET A N 1
ATOM 1014 C CA . MET A 1 123 ? -16.642 3.837 6.898 1.00 88.31 123 MET A CA 1
ATOM 1015 C C . MET A 1 123 ? -16.255 3.484 8.336 1.00 88.31 123 MET A C 1
ATOM 1017 O O . MET A 1 123 ? -16.457 4.298 9.236 1.00 88.31 123 MET A O 1
ATOM 1021 N N . ASN A 1 124 ? -15.680 2.303 8.566 1.00 90.25 124 ASN A N 1
ATOM 1022 C CA . ASN A 1 124 ? -15.143 1.945 9.876 1.00 90.25 124 ASN A CA 1
ATOM 1023 C C . ASN A 1 124 ? -13.934 2.822 10.236 1.00 90.25 124 ASN A C 1
ATOM 1025 O O . ASN A 1 124 ? -13.864 3.321 11.356 1.00 90.25 124 ASN A O 1
ATOM 1029 N N . LEU A 1 125 ? -13.043 3.098 9.278 1.00 88.75 125 LEU A N 1
ATOM 1030 C CA . LEU A 1 125 ? -11.886 3.980 9.481 1.00 88.75 125 LEU A CA 1
ATOM 1031 C C . LEU A 1 125 ? -12.287 5.429 9.810 1.00 88.75 125 LEU A C 1
ATOM 1033 O O . LEU A 1 125 ? -11.616 6.082 10.605 1.00 88.75 125 LEU A O 1
ATOM 1037 N N . LEU A 1 126 ? -13.409 5.923 9.276 1.00 88.25 126 LEU A N 1
ATOM 1038 C CA . LEU A 1 126 ? -13.978 7.229 9.650 1.00 88.25 126 LEU A CA 1
ATOM 1039 C C . LEU A 1 126 ? -14.493 7.278 11.098 1.00 88.25 126 LEU A C 1
ATOM 1041 O O . LEU A 1 126 ? -14.657 8.362 11.652 1.00 88.25 126 LEU A O 1
ATOM 1045 N N . ARG A 1 127 ? -14.763 6.119 11.708 1.00 87.81 127 ARG A N 1
ATOM 1046 C CA . ARG A 1 127 ? -15.263 5.991 13.085 1.00 87.81 127 ARG A CA 1
ATOM 1047 C C . ARG A 1 127 ? -14.167 5.650 14.097 1.00 87.81 127 ARG A C 1
ATOM 1049 O O . ARG A 1 127 ? -14.460 5.598 15.289 1.00 87.81 127 ARG A O 1
ATOM 1056 N N . GLU A 1 128 ? -12.931 5.422 13.651 1.00 87.00 128 GLU A N 1
ATOM 1057 C CA . GLU A 1 128 ? -11.782 5.142 14.524 1.00 87.00 128 GLU A CA 1
ATOM 1058 C C . GLU A 1 128 ? -11.553 6.277 15.524 1.00 87.00 128 GLU A C 1
ATOM 1060 O O . GLU A 1 128 ? -11.737 7.437 15.189 1.00 87.00 128 GLU A O 1
ATOM 1065 N N . SER A 1 129 ? -11.075 5.990 16.735 1.00 84.81 129 SER A N 1
ATOM 1066 C CA . SER A 1 129 ? -10.816 7.029 17.748 1.00 84.81 129 SER A CA 1
ATOM 1067 C C . SER A 1 129 ? -9.672 7.984 17.375 1.00 84.81 129 SER A C 1
ATOM 1069 O O . SER A 1 129 ? -9.623 9.122 17.849 1.00 84.81 129 SER A O 1
ATOM 1071 N N . SER A 1 130 ? -8.743 7.548 16.517 1.00 89.25 130 SER A N 1
ATOM 1072 C CA . SER A 1 130 ? -7.610 8.369 16.088 1.00 89.25 130 SER A CA 1
ATOM 1073 C C . SER A 1 130 ? -8.021 9.405 15.045 1.00 89.25 130 SER A C 1
ATOM 1075 O O . SER A 1 130 ? -8.253 9.077 13.880 1.00 89.25 130 SER A O 1
ATOM 1077 N N . LYS A 1 131 ? -7.964 10.686 15.431 1.00 88.75 131 LYS A N 1
ATOM 1078 C CA . LYS A 1 131 ? -8.170 11.824 14.519 1.00 88.75 131 LYS A CA 1
ATOM 1079 C C . LYS A 1 131 ? -7.283 11.760 13.273 1.00 88.75 131 LYS A C 1
ATOM 1081 O O . LYS A 1 131 ? -7.720 12.147 12.199 1.00 88.75 131 LYS A O 1
ATOM 108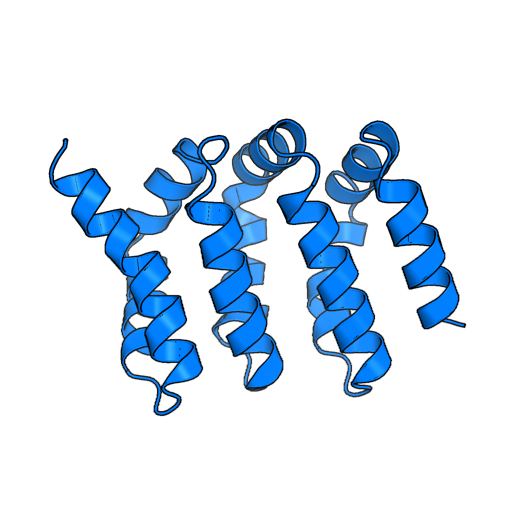6 N N . SER A 1 132 ? -6.049 11.256 13.385 1.00 87.06 132 SER A N 1
ATOM 1087 C CA . SER A 1 132 ? -5.158 11.171 12.221 1.00 87.06 132 SER A CA 1
ATOM 1088 C C . SER A 1 132 ? -5.650 10.164 11.184 1.00 87.06 132 SER A C 1
ATOM 1090 O O . SER A 1 132 ? -5.488 10.424 9.997 1.00 87.06 132 SER A O 1
ATOM 1092 N N . ILE A 1 133 ? -6.203 9.026 11.615 1.00 88.31 133 ILE A N 1
ATOM 1093 C CA . ILE A 1 133 ? -6.761 8.024 10.697 1.00 88.31 133 ILE A CA 1
ATOM 1094 C C . ILE A 1 133 ? -8.068 8.547 10.104 1.00 88.31 133 ILE A C 1
ATOM 1096 O O . ILE A 1 133 ? -8.252 8.455 8.894 1.00 88.31 133 ILE A O 1
ATOM 1100 N N . GLN A 1 134 ? -8.923 9.163 10.926 1.00 87.94 134 GLN A N 1
ATOM 1101 C CA . GLN A 1 134 ? -10.172 9.769 10.462 1.00 87.94 134 GLN A CA 1
ATOM 1102 C C . GLN A 1 134 ? -9.938 10.803 9.353 1.00 87.94 134 GLN A C 1
ATOM 1104 O O . GLN A 1 134 ? -10.618 10.756 8.331 1.00 87.94 134 GLN A O 1
ATOM 1109 N N . THR A 1 135 ? -8.970 11.714 9.520 1.00 86.75 135 THR A N 1
ATOM 1110 C CA . THR A 1 135 ? -8.672 12.748 8.516 1.00 86.75 135 THR A CA 1
ATOM 1111 C C . THR A 1 135 ? -8.214 12.144 7.189 1.00 86.75 135 THR A C 1
ATOM 1113 O O . THR A 1 135 ? -8.713 12.534 6.136 1.00 86.75 135 THR A O 1
ATOM 1116 N N . GLU A 1 136 ? -7.310 11.161 7.215 1.00 85.69 136 GLU A N 1
ATOM 1117 C CA . GLU A 1 136 ? -6.842 10.504 5.985 1.00 85.69 136 GLU A CA 1
ATOM 1118 C C . GLU A 1 136 ? -7.956 9.672 5.329 1.00 85.69 136 GLU A C 1
ATOM 1120 O O . GLU A 1 136 ? -8.163 9.742 4.117 1.00 85.69 136 GLU A O 1
ATOM 1125 N N . ALA A 1 137 ? -8.759 8.960 6.124 1.00 87.06 137 ALA A N 1
ATOM 1126 C CA . ALA A 1 137 ? -9.930 8.242 5.627 1.00 87.06 137 ALA A CA 1
ATOM 1127 C C . ALA A 1 137 ? -10.955 9.196 4.993 1.00 87.06 137 ALA A C 1
ATOM 1129 O O . ALA A 1 137 ? -11.562 8.870 3.972 1.00 87.06 137 ALA A O 1
ATOM 1130 N N . PHE A 1 138 ? -11.113 10.403 5.543 1.00 86.38 138 PHE A N 1
ATOM 1131 C CA . PHE A 1 138 ? -11.970 11.437 4.971 1.00 86.38 138 PHE A CA 1
ATOM 1132 C C . PHE A 1 138 ? -11.450 11.942 3.621 1.00 86.38 138 PHE A C 1
ATOM 1134 O O . PHE A 1 138 ? -12.246 12.136 2.700 1.00 86.38 138 PHE A O 1
ATOM 1141 N N . HIS A 1 139 ? -10.133 12.100 3.458 1.00 83.44 139 HIS A N 1
ATOM 1142 C CA . HIS A 1 139 ? -9.543 12.447 2.163 1.00 83.44 139 HIS A CA 1
ATOM 1143 C C . HIS A 1 139 ? -9.855 11.398 1.091 1.00 83.44 139 HIS A C 1
ATOM 1145 O O . HIS A 1 139 ? -10.252 11.771 -0.014 1.00 83.44 139 HIS A O 1
ATOM 1151 N N . VAL A 1 140 ? -9.772 10.108 1.433 1.00 82.19 140 VAL A N 1
ATOM 1152 C CA . VAL A 1 140 ? -10.181 9.011 0.539 1.00 82.19 140 VAL A CA 1
ATOM 1153 C C . VAL A 1 140 ? -11.685 9.065 0.253 1.00 82.19 140 VAL A C 1
ATOM 1155 O O . VAL A 1 140 ? -12.113 8.941 -0.893 1.00 82.19 140 VAL A O 1
ATOM 1158 N N . PHE A 1 141 ? -12.508 9.300 1.277 1.00 79.56 141 PHE A N 1
ATOM 1159 C CA . PHE A 1 141 ? -13.964 9.333 1.136 1.00 79.56 141 PHE A CA 1
ATOM 1160 C C . PHE A 1 141 ? -14.452 10.490 0.250 1.00 79.56 141 PHE A C 1
ATOM 1162 O O . PHE A 1 141 ? -15.370 10.307 -0.548 1.00 79.56 141 PHE A O 1
ATOM 1169 N N . LYS A 1 142 ? -13.813 11.665 0.322 1.00 77.50 142 LYS A N 1
ATOM 1170 C CA . LYS A 1 142 ? -14.150 12.837 -0.507 1.00 77.50 142 LYS A CA 1
ATOM 1171 C C . LYS A 1 142 ? -14.072 12.546 -2.012 1.00 77.50 142 LYS A C 1
ATOM 1173 O O . LYS A 1 142 ? -14.812 13.140 -2.796 1.00 77.50 142 LYS A O 1
ATOM 1178 N N . VAL A 1 143 ? -13.199 11.627 -2.426 1.00 67.06 143 VAL A N 1
ATOM 1179 C CA . VAL A 1 143 ? -13.059 11.224 -3.836 1.00 67.06 143 VAL A CA 1
ATOM 1180 C C . VAL A 1 143 ? -14.366 10.680 -4.387 1.00 67.06 143 VAL A C 1
ATOM 1182 O O . VAL A 1 143 ? -14.743 11.016 -5.509 1.00 67.06 143 VAL A O 1
ATOM 1185 N N . ARG A 1 144 ? -15.093 9.908 -3.572 1.00 57.22 144 ARG A N 1
ATOM 1186 C CA . ARG A 1 144 ? -16.406 9.367 -3.922 1.00 57.22 144 ARG A CA 1
ATOM 1187 C C . ARG A 1 144 ? -17.402 10.491 -4.193 1.00 57.22 144 ARG A C 1
ATOM 1189 O O . ARG A 1 144 ? -18.034 10.505 -5.238 1.00 57.22 144 ARG A O 1
ATOM 1196 N N . THR A 1 145 ? -17.545 11.457 -3.289 1.00 58.50 145 THR A N 1
ATOM 1197 C CA . THR A 1 145 ? -18.506 12.552 -3.495 1.00 58.50 145 THR A CA 1
ATOM 1198 C C . THR A 1 145 ? -18.189 13.362 -4.747 1.00 58.50 145 THR A C 1
ATOM 1200 O O . THR A 1 145 ? -19.104 13.722 -5.473 1.00 58.50 145 THR A O 1
ATOM 1203 N N . LEU A 1 146 ? -16.913 13.591 -5.067 1.00 57.22 146 LEU A N 1
ATOM 1204 C CA . LEU A 1 146 ? -16.539 14.314 -6.286 1.00 57.22 146 LEU A CA 1
ATOM 1205 C C . LEU A 1 146 ? -16.790 13.519 -7.576 1.00 57.22 146 LEU A C 1
ATOM 1207 O O . LEU A 1 146 ? -17.166 14.125 -8.578 1.00 57.22 146 LEU A O 1
ATOM 1211 N N . THR A 1 147 ? -16.617 12.193 -7.557 1.00 55.03 147 THR A N 1
ATOM 1212 C CA . THR A 1 147 ? -16.900 11.330 -8.720 1.00 55.03 147 THR A CA 1
ATOM 1213 C C . THR A 1 147 ? -18.393 11.143 -8.967 1.00 55.03 147 THR A C 1
ATOM 1215 O O . THR A 1 147 ? -18.799 11.117 -10.120 1.00 55.03 147 THR A O 1
ATOM 1218 N N . PHE A 1 148 ? -19.219 11.082 -7.917 1.00 49.62 148 PHE A N 1
ATOM 1219 C CA . PHE A 1 148 ? -20.679 10.978 -8.049 1.00 49.62 148 PHE A CA 1
ATOM 1220 C C . PHE A 1 148 ? -21.378 12.310 -8.373 1.00 49.62 148 PHE A C 1
ATOM 1222 O O . PHE A 1 148 ? -22.512 12.293 -8.826 1.00 49.62 148 PHE A O 1
ATOM 1229 N N . VAL A 1 149 ? -20.737 13.462 -8.144 1.00 46.03 149 VAL A N 1
ATOM 1230 C CA . VAL A 1 149 ? -21.298 14.783 -8.507 1.00 46.03 149 VAL A CA 1
ATOM 1231 C C . VAL A 1 149 ? -21.075 15.124 -9.991 1.00 46.03 149 VAL A C 1
ATOM 1233 O O . VAL A 1 149 ? -21.728 16.021 -10.513 1.00 46.03 149 VAL A O 1
ATOM 1236 N N . HIS A 1 150 ? -20.184 14.407 -10.683 1.00 44.19 150 HIS A N 1
ATOM 1237 C CA . HIS A 1 150 ? -19.862 14.628 -12.102 1.00 44.19 150 HIS A CA 1
ATOM 1238 C C . HIS A 1 150 ? -20.183 13.417 -13.000 1.00 44.19 150 HIS A C 1
ATOM 1240 O O . HIS A 1 150 ? -19.668 13.345 -14.116 1.00 44.19 150 HIS A O 1
ATOM 1246 N N . ALA A 1 151 ? -20.994 12.472 -12.516 1.00 45.12 151 ALA A N 1
ATOM 1247 C CA . ALA A 1 151 ? -21.515 11.328 -13.269 1.00 45.12 151 ALA A CA 1
ATOM 1248 C C . ALA A 1 151 ? -23.036 11.455 -13.396 1.00 45.12 151 ALA A C 1
ATOM 1250 O O . ALA A 1 151 ? -23.554 11.117 -14.481 1.00 45.12 151 ALA A O 1
#

pLDDT: mean 90.21, std 10.36, range [44.19, 97.5]

Foldseek 3Di:
DLLVVLVVLLVVVLDVVSLLVCLPDPCLLCLLVQLVPPDPVRNVSSLVSNLCSCQPPLLSNLVSCVVCVPVVVVSLCVRQCVPPDPVSNLSSLQSLLSNLVDPSNVVVNVVQCPDPVSVVSLVVQCVDPDPSSVVSSVSSVVVVVVVVVVD

Organism: Rhizophora mucronata (NCBI:txid61149)

Radius of gyrat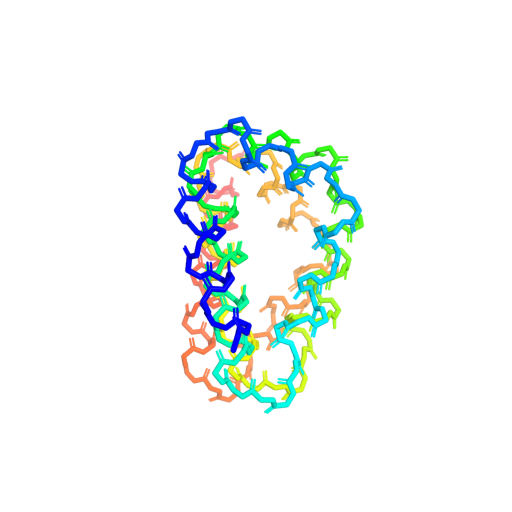ion: 15.28 Å; chains: 1; bounding box: 44×28×33 Å

InterPro domains:
  IPR011989 Armadillo-like helical [G3DSA:1.25.10.10] (1-149)
  IPR013878 Mo25-like [PF08569] (1-143)
  IPR013878 Mo25-like [PTHR10182] (1-143)
  IPR016024 Armadillo-type fold [SSF48371] (2-143)

Sequence (151 aa):
MALHYGAMLRECIRHQSVARYVLESEHMKKFFDYIQIPNFDIAADAAATFKELLTRHKATVAEFLSKNYEWFFADYNSKLLESTNYITRRQAVKLLGDILLDRSNSFVMTRYVSSRDNLRILMNLLRESSKSIQTEAFHVFKVRTLTFVHA